Protein AF-A0A346Y4R9-F1 (afdb_monomer_lite)

Organism: NCBI:txid1608957

Radius of gyration: 15.83 Å; chains: 1; bounding box: 51×32×30 Å

Structure (mmCIF, N/CA/C/O backbone):
data_AF-A0A346Y4R9-F1
#
_entry.id   AF-A0A346Y4R9-F1
#
loop_
_atom_site.group_PDB
_atom_site.id
_atom_site.type_symbol
_atom_site.label_atom_id
_atom_site.label_alt_id
_atom_site.label_comp_id
_atom_site.label_asym_id
_atom_site.label_entity_id
_atom_site.label_seq_id
_atom_site.pdbx_PDB_ins_code
_atom_site.Cartn_x
_atom_site.Cartn_y
_atom_site.Cartn_z
_atom_site.occupancy
_atom_site.B_iso_or_equiv
_atom_site.auth_seq_id
_atom_site.auth_comp_id
_atom_site.auth_asym_id
_atom_site.auth_atom_id
_atom_site.pdbx_PDB_model_num
ATOM 1 N N . MET A 1 1 ? 40.071 -18.488 1.335 1.00 49.91 1 MET A N 1
ATOM 2 C CA . MET A 1 1 ? 38.606 -18.688 1.312 1.00 49.91 1 MET A CA 1
ATOM 3 C C . MET A 1 1 ? 37.983 -17.301 1.348 1.00 49.91 1 MET A C 1
ATOM 5 O O . MET A 1 1 ? 38.151 -16.655 2.375 1.00 49.91 1 MET A O 1
ATOM 9 N N . PRO A 1 2 ? 37.409 -16.780 0.251 1.00 49.31 2 PRO A N 1
ATOM 10 C CA . PRO A 1 2 ? 36.738 -15.486 0.297 1.00 49.31 2 PRO A CA 1
ATOM 11 C C . PRO A 1 2 ? 35.518 -15.573 1.222 1.00 49.31 2 PRO A C 1
ATOM 13 O O . PRO A 1 2 ? 34.839 -16.601 1.293 1.00 49.31 2 PRO A O 1
ATOM 16 N N . ASP A 1 3 ? 35.313 -14.512 1.991 1.00 58.00 3 ASP A N 1
ATOM 17 C CA . ASP A 1 3 ? 34.284 -14.407 3.014 1.00 58.00 3 ASP A CA 1
ATOM 18 C C . ASP A 1 3 ? 32.900 -14.288 2.355 1.00 58.00 3 ASP A C 1
ATOM 20 O O . ASP A 1 3 ? 32.526 -13.236 1.835 1.00 58.00 3 ASP A O 1
ATOM 24 N N . ARG A 1 4 ? 32.136 -15.390 2.360 1.00 59.66 4 ARG A N 1
ATOM 25 C CA . ARG A 1 4 ? 30.781 -15.479 1.777 1.00 59.66 4 ARG A CA 1
ATOM 26 C C . ARG A 1 4 ? 29.822 -14.411 2.317 1.00 59.66 4 ARG A C 1
ATOM 28 O O . ARG A 1 4 ? 28.828 -14.110 1.660 1.00 59.66 4 ARG A O 1
ATOM 35 N N . SER A 1 5 ? 30.097 -13.851 3.497 1.00 62.72 5 SER A N 1
ATOM 36 C CA . SER A 1 5 ? 29.267 -12.806 4.100 1.00 62.72 5 SER A CA 1
ATO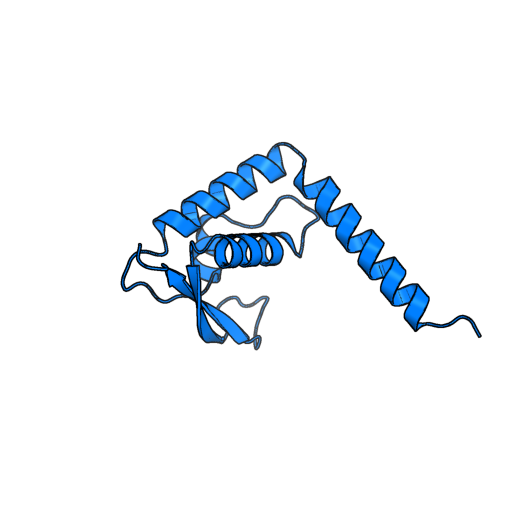M 37 C C . SER A 1 5 ? 29.416 -11.456 3.387 1.00 62.72 5 SER A C 1
ATOM 39 O O . SER A 1 5 ? 28.419 -10.766 3.164 1.00 62.72 5 SER A O 1
ATOM 41 N N . ALA A 1 6 ? 30.627 -11.120 2.933 1.00 62.00 6 ALA A N 1
ATOM 42 C CA . ALA A 1 6 ? 30.901 -9.897 2.184 1.00 62.00 6 ALA A CA 1
ATOM 43 C C . ALA A 1 6 ? 30.253 -9.931 0.789 1.00 62.00 6 ALA A C 1
ATOM 45 O O . ALA A 1 6 ? 29.606 -8.964 0.392 1.00 62.00 6 ALA A O 1
ATOM 46 N N . GLU A 1 7 ? 30.323 -11.071 0.090 1.00 58.41 7 GLU A N 1
ATOM 47 C CA . GLU A 1 7 ? 29.638 -11.274 -1.199 1.00 58.41 7 GLU A CA 1
ATOM 48 C C . GLU A 1 7 ? 28.111 -11.135 -1.081 1.00 58.41 7 GLU A C 1
ATOM 50 O O . GLU A 1 7 ? 27.466 -10.536 -1.943 1.00 58.41 7 GLU A O 1
ATOM 55 N N . GLN A 1 8 ? 27.510 -11.650 -0.002 1.00 58.94 8 GLN A N 1
ATOM 56 C CA . GLN A 1 8 ? 26.067 -11.528 0.230 1.00 58.94 8 GLN A CA 1
ATOM 57 C C . GLN A 1 8 ? 25.630 -10.086 0.516 1.00 58.94 8 GLN A C 1
ATOM 59 O O . GLN A 1 8 ? 24.569 -9.669 0.041 1.00 58.94 8 GLN A O 1
ATOM 64 N N . LEU A 1 9 ? 26.434 -9.321 1.260 1.00 61.25 9 LEU A N 1
ATOM 65 C CA . LEU A 1 9 ? 26.181 -7.900 1.517 1.00 61.25 9 LEU A CA 1
ATOM 66 C C . LEU A 1 9 ? 26.244 -7.087 0.219 1.00 61.25 9 LEU A C 1
ATOM 68 O O . LEU A 1 9 ? 25.304 -6.347 -0.078 1.00 61.25 9 LEU A O 1
ATOM 72 N N . GLN A 1 10 ? 27.279 -7.311 -0.593 1.00 62.12 10 GLN A N 1
ATOM 73 C CA . GLN A 1 10 ? 27.468 -6.649 -1.887 1.00 62.12 10 GLN A CA 1
ATOM 74 C C . GLN A 1 10 ? 26.329 -6.972 -2.865 1.00 62.12 10 GLN A C 1
ATOM 76 O O . GLN A 1 10 ? 25.785 -6.087 -3.523 1.00 62.12 10 GLN A O 1
ATOM 81 N N . LEU A 1 11 ? 25.883 -8.232 -2.904 1.00 63.72 11 LEU A N 1
ATOM 82 C CA . LEU A 1 11 ? 24.735 -8.644 -3.712 1.00 63.72 11 LEU A CA 1
ATOM 83 C C . LEU A 1 11 ? 23.425 -7.991 -3.234 1.00 63.72 11 LEU A C 1
ATOM 85 O O . LEU A 1 11 ? 22.553 -7.669 -4.043 1.00 63.72 11 LEU A O 1
ATOM 89 N N . GLY A 1 12 ? 23.272 -7.784 -1.923 1.00 58.62 12 GLY A N 1
ATOM 90 C CA . GLY A 1 12 ? 22.139 -7.071 -1.335 1.00 58.62 12 GLY A CA 1
ATOM 91 C C . GLY A 1 12 ? 22.124 -5.575 -1.665 1.00 58.62 12 GLY A C 1
ATOM 92 O O . GLY A 1 12 ? 21.049 -5.016 -1.886 1.00 58.62 12 GLY A O 1
ATOM 93 N N . GLU A 1 13 ? 23.294 -4.940 -1.723 1.00 60.81 13 GLU A N 1
ATOM 94 C CA . GLU A 1 13 ? 23.467 -3.539 -2.131 1.00 60.81 13 GLU A CA 1
ATOM 95 C C . GLU A 1 13 ? 23.143 -3.339 -3.610 1.00 60.81 13 GLU A C 1
ATOM 97 O O . GLU A 1 13 ? 22.267 -2.543 -3.935 1.00 60.81 13 GLU A O 1
ATOM 102 N N . VAL A 1 14 ? 23.715 -4.160 -4.492 1.00 60.69 14 VAL A N 1
ATOM 103 C CA . VAL A 1 14 ? 23.437 -4.112 -5.938 1.00 60.69 14 VAL A CA 1
ATOM 104 C C . VAL A 1 14 ? 21.949 -4.325 -6.233 1.00 60.69 14 VAL A C 1
ATOM 106 O O . VAL A 1 14 ? 21.376 -3.646 -7.082 1.00 60.69 14 VAL A O 1
ATOM 109 N N . ARG A 1 15 ? 21.275 -5.228 -5.507 1.00 56.78 15 ARG A N 1
ATOM 110 C CA . ARG A 1 15 ? 19.820 -5.441 -5.641 1.00 56.78 15 ARG A CA 1
ATOM 111 C C . ARG A 1 15 ? 18.993 -4.264 -5.120 1.00 56.78 15 ARG A C 1
ATOM 113 O O . ARG A 1 15 ? 17.935 -3.982 -5.683 1.00 56.78 15 ARG A O 1
ATOM 120 N N . ARG A 1 16 ? 19.448 -3.588 -4.059 1.00 57.06 16 ARG A N 1
ATOM 121 C CA . ARG A 1 16 ? 18.833 -2.345 -3.561 1.00 57.06 16 ARG A CA 1
ATOM 122 C C . ARG A 1 16 ? 18.953 -1.229 -4.594 1.00 57.06 16 ARG A C 1
ATOM 124 O O . ARG A 1 16 ? 17.952 -0.576 -4.880 1.00 57.06 16 ARG A O 1
ATOM 131 N N . ASP A 1 17 ? 20.131 -1.066 -5.182 1.00 55.31 17 ASP A N 1
ATOM 132 C CA . ASP A 1 17 ? 20.412 0.007 -6.134 1.00 55.31 17 ASP A CA 1
ATOM 133 C C . ASP A 1 17 ? 19.720 -0.228 -7.479 1.00 55.31 17 ASP A C 1
ATOM 135 O O . ASP A 1 17 ? 19.048 0.669 -7.983 1.00 55.31 17 ASP A O 1
ATOM 139 N N . ALA A 1 18 ? 19.749 -1.454 -8.011 1.00 55.62 18 ALA A N 1
ATOM 140 C CA . ALA A 1 18 ? 18.996 -1.817 -9.213 1.00 55.62 18 ALA A CA 1
ATOM 141 C C . ALA A 1 18 ? 17.479 -1.635 -9.024 1.00 55.62 18 ALA A C 1
ATOM 143 O O . ALA A 1 18 ? 16.793 -1.133 -9.915 1.00 55.62 18 ALA A O 1
ATOM 144 N N . GLY A 1 19 ? 16.956 -1.977 -7.839 1.00 55.16 19 GLY A N 1
ATOM 145 C CA . GLY A 1 19 ? 15.556 -1.738 -7.485 1.00 55.16 19 GLY A CA 1
ATOM 146 C C . GLY A 1 19 ? 15.199 -0.251 -7.377 1.00 55.16 19 GLY A C 1
ATOM 147 O O . GLY A 1 19 ? 14.072 0.126 -7.694 1.00 55.16 19 GLY A O 1
ATOM 148 N N . ARG A 1 20 ? 16.150 0.599 -6.966 1.00 55.09 20 ARG A N 1
ATOM 149 C CA . ARG A 1 20 ? 15.982 2.058 -6.907 1.00 55.09 20 ARG A CA 1
ATOM 150 C C . ARG A 1 20 ? 15.998 2.685 -8.300 1.00 55.09 20 ARG A C 1
ATOM 152 O O . ARG A 1 20 ? 15.179 3.559 -8.554 1.00 55.09 20 ARG A O 1
ATOM 159 N N . THR A 1 21 ? 16.873 2.219 -9.189 1.00 52.19 21 THR A N 1
ATOM 160 C CA . THR A 1 21 ? 16.988 2.718 -10.569 1.00 52.19 21 THR A CA 1
ATOM 161 C C . THR A 1 21 ? 15.774 2.342 -11.420 1.00 52.19 21 THR A C 1
ATOM 163 O O . THR A 1 21 ? 15.239 3.199 -12.112 1.00 52.19 21 THR A O 1
ATOM 166 N N . LEU A 1 22 ? 15.258 1.112 -11.309 1.00 53.03 22 LEU A N 1
ATOM 167 C CA . LEU A 1 22 ? 14.037 0.687 -12.019 1.00 53.03 22 LEU A CA 1
ATOM 168 C C . LEU A 1 22 ? 12.762 1.390 -11.521 1.00 53.03 22 LEU A C 1
ATOM 170 O O . LEU A 1 22 ? 11.805 1.544 -12.272 1.00 53.03 22 LEU A O 1
ATOM 174 N N . ALA A 1 23 ? 12.740 1.844 -10.265 1.00 51.59 23 ALA A N 1
ATOM 175 C CA . ALA A 1 23 ? 11.618 2.605 -9.713 1.00 51.59 23 ALA A CA 1
ATOM 176 C C . ALA A 1 23 ? 11.540 4.061 -10.222 1.00 51.59 23 ALA A C 1
ATOM 178 O O . ALA A 1 23 ? 10.588 4.756 -9.872 1.00 51.59 23 ALA A O 1
ATOM 179 N N . LEU A 1 24 ? 12.533 4.526 -10.995 1.00 54.75 24 LEU A N 1
ATOM 180 C CA . LEU A 1 24 ? 12.622 5.898 -11.515 1.00 54.75 24 LEU A CA 1
ATOM 181 C C . LEU A 1 24 ? 12.155 6.048 -12.972 1.00 54.75 24 LEU A C 1
ATOM 183 O O . LEU A 1 24 ? 12.044 7.179 -13.439 1.00 54.75 24 LEU A O 1
ATOM 187 N N . ASP A 1 25 ? 11.851 4.956 -13.680 1.00 65.38 25 ASP A N 1
ATOM 188 C CA . ASP A 1 25 ? 11.187 5.047 -14.985 1.00 65.38 25 ASP A CA 1
ATOM 189 C C . ASP A 1 25 ? 9.770 5.617 -14.828 1.00 65.38 25 ASP A C 1
ATOM 191 O O . ASP A 1 25 ? 9.095 5.362 -13.828 1.00 65.38 25 ASP A O 1
ATOM 195 N N . ALA A 1 26 ? 9.287 6.353 -15.836 1.00 60.22 26 ALA A N 1
ATOM 196 C CA . ALA A 1 26 ? 7.977 7.016 -15.801 1.00 60.22 26 ALA A CA 1
ATOM 197 C C . ALA A 1 26 ? 6.829 6.052 -15.439 1.00 60.22 26 ALA A C 1
ATOM 199 O O . ALA A 1 26 ? 5.994 6.367 -14.594 1.00 60.22 26 ALA A O 1
ATOM 200 N N . ALA A 1 27 ? 6.853 4.827 -15.978 1.00 61.88 27 ALA A N 1
ATOM 201 C CA . ALA A 1 27 ? 5.883 3.783 -15.641 1.00 61.88 27 ALA A CA 1
ATOM 202 C C . ALA A 1 27 ? 5.951 3.347 -14.161 1.00 61.88 27 ALA A C 1
ATOM 204 O O . ALA A 1 27 ? 4.936 2.982 -13.566 1.00 61.88 27 ALA A O 1
ATOM 205 N N . GLY A 1 28 ? 7.140 3.378 -13.550 1.00 77.00 28 GLY A N 1
ATOM 206 C CA . GLY A 1 28 ? 7.344 3.087 -12.129 1.00 77.00 28 GLY A CA 1
ATOM 207 C C . GLY A 1 28 ? 6.834 4.205 -11.223 1.00 77.00 28 GLY A C 1
ATOM 208 O O . GLY A 1 28 ? 6.262 3.920 -10.168 1.00 77.00 28 GLY A O 1
ATOM 209 N N . VAL A 1 29 ? 6.987 5.460 -11.656 1.00 81.75 29 VAL A N 1
ATOM 210 C CA . VAL A 1 29 ? 6.450 6.638 -10.960 1.00 81.75 29 VAL A CA 1
ATOM 211 C C . VAL A 1 29 ? 4.923 6.614 -10.970 1.00 81.75 29 VAL A C 1
ATOM 213 O O . VAL A 1 29 ? 4.323 6.631 -9.898 1.00 81.75 29 VAL A O 1
ATOM 216 N N . 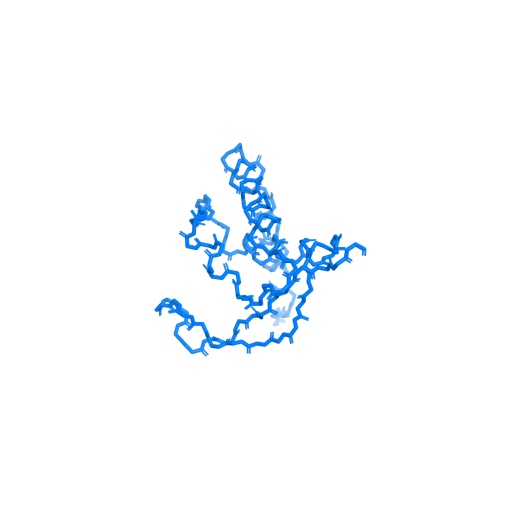GLU A 1 30 ? 4.298 6.458 -12.140 1.00 85.56 30 GLU A N 1
ATOM 217 C CA . GLU A 1 30 ? 2.833 6.408 -12.263 1.00 85.56 30 GLU A CA 1
ATOM 218 C C . GLU A 1 30 ? 2.220 5.257 -11.455 1.00 85.56 30 GLU A C 1
ATOM 220 O O . GLU A 1 30 ? 1.212 5.433 -10.765 1.00 85.56 30 GLU A O 1
ATOM 225 N N . TRP A 1 31 ? 2.834 4.068 -11.505 1.00 89.38 31 TRP A N 1
ATOM 226 C CA . TRP A 1 31 ? 2.393 2.933 -10.694 1.00 89.38 31 TRP A CA 1
ATOM 227 C C . TRP A 1 31 ? 2.480 3.249 -9.198 1.00 89.38 31 TRP A C 1
ATOM 229 O O . TRP A 1 31 ? 1.551 2.952 -8.449 1.00 89.38 31 TRP A O 1
ATOM 239 N N . ARG A 1 32 ? 3.578 3.869 -8.753 1.00 88.62 32 ARG A N 1
ATOM 240 C CA . ARG A 1 32 ? 3.791 4.203 -7.343 1.00 88.62 32 ARG A CA 1
ATOM 241 C C . ARG A 1 32 ? 2.798 5.250 -6.847 1.00 88.62 32 ARG A C 1
ATOM 243 O O . ARG A 1 32 ? 2.293 5.106 -5.736 1.00 88.62 32 ARG A O 1
ATOM 250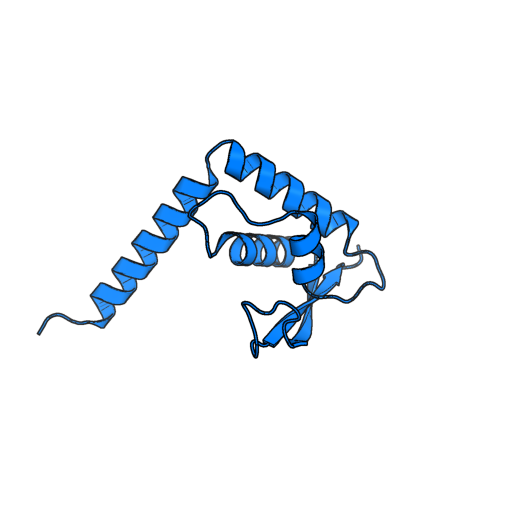 N N . GLU A 1 33 ? 2.549 6.292 -7.632 1.00 90.12 33 GLU A N 1
ATOM 251 C CA . GLU A 1 33 ? 1.578 7.339 -7.304 1.00 90.12 33 GLU A CA 1
ATOM 252 C C . GLU A 1 33 ? 0.176 6.751 -7.181 1.00 90.12 33 GLU A C 1
ATOM 254 O O . GLU A 1 33 ? -0.481 6.940 -6.157 1.00 90.12 33 GLU A O 1
ATOM 259 N N . ARG A 1 34 ? -0.232 5.939 -8.165 1.00 92.94 34 ARG A N 1
ATOM 260 C CA . ARG A 1 34 ? -1.506 5.216 -8.126 1.00 92.94 34 ARG A CA 1
ATOM 261 C C . ARG A 1 34 ? -1.601 4.317 -6.897 1.00 92.94 34 ARG A C 1
ATOM 263 O O . ARG A 1 34 ? -2.583 4.387 -6.173 1.00 92.94 34 ARG A O 1
ATOM 270 N N . ALA A 1 35 ? -0.566 3.524 -6.624 1.00 93.19 35 ALA A N 1
ATOM 271 C CA . ALA A 1 35 ? -0.532 2.635 -5.469 1.00 93.19 35 ALA A CA 1
ATOM 272 C C . ALA A 1 35 ? -0.666 3.391 -4.141 1.00 93.19 35 ALA A C 1
ATOM 274 O O . ALA A 1 35 ? -1.393 2.942 -3.259 1.00 93.19 35 ALA A O 1
ATOM 275 N N . MET A 1 36 ? 0.013 4.531 -3.985 1.00 92.44 36 MET A N 1
ATOM 276 C CA . MET A 1 36 ? -0.084 5.330 -2.762 1.00 92.44 36 MET A CA 1
ATOM 277 C C . MET A 1 36 ? -1.473 5.958 -2.603 1.00 92.44 36 MET A C 1
ATOM 279 O O . MET A 1 36 ? -2.047 5.868 -1.520 1.00 92.44 36 MET A O 1
ATOM 283 N N . ALA A 1 37 ? -2.039 6.512 -3.679 1.00 92.62 37 ALA A N 1
ATOM 284 C CA . ALA A 1 37 ? -3.394 7.060 -3.671 1.00 92.62 37 ALA A CA 1
ATOM 285 C C . ALA A 1 37 ? -4.447 5.984 -3.340 1.00 92.62 37 ALA A C 1
ATOM 287 O O . ALA A 1 37 ? -5.375 6.227 -2.567 1.00 92.62 37 ALA A O 1
ATOM 288 N N . THR A 1 38 ? -4.286 4.761 -3.859 1.00 95.25 38 THR A N 1
ATOM 289 C CA . THR A 1 38 ? -5.167 3.640 -3.505 1.00 95.25 38 THR A CA 1
ATOM 290 C C . THR A 1 38 ? -5.004 3.237 -2.037 1.00 95.25 38 THR A C 1
ATOM 292 O O . THR A 1 38 ? -5.999 2.962 -1.382 1.00 95.25 38 THR A O 1
ATOM 295 N N . ILE A 1 39 ? -3.793 3.242 -1.464 1.00 94.06 39 ILE A N 1
ATOM 296 C CA . ILE A 1 39 ? -3.618 2.979 -0.019 1.00 94.06 39 ILE A CA 1
ATOM 297 C C . ILE A 1 39 ? -4.345 4.029 0.821 1.00 94.06 39 ILE A C 1
ATOM 299 O O . ILE A 1 39 ? -5.056 3.666 1.757 1.00 94.06 39 ILE A O 1
ATOM 303 N N . GLU A 1 40 ? -4.165 5.307 0.493 1.00 91.88 40 GLU A N 1
ATOM 304 C CA . GLU A 1 40 ? -4.781 6.424 1.213 1.00 91.88 40 GLU A CA 1
ATOM 305 C C . GLU A 1 40 ? -6.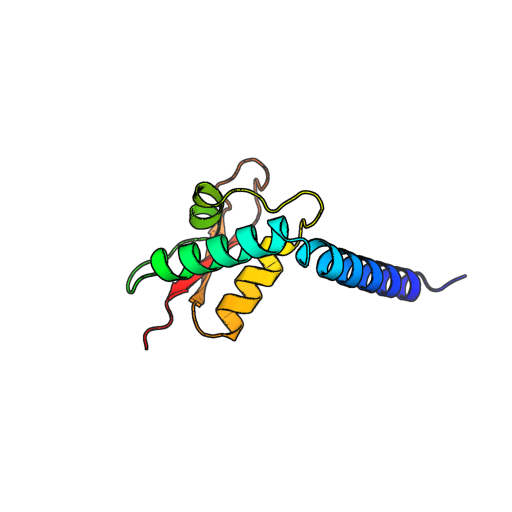310 6.361 1.175 1.00 91.88 40 GLU A C 1
ATOM 307 O O . GLU A 1 40 ? -6.969 6.594 2.183 1.00 91.88 40 GLU A O 1
ATOM 312 N N . THR A 1 41 ? -6.885 5.989 0.032 1.00 94.38 41 THR A N 1
ATOM 313 C CA . THR A 1 41 ? -8.340 5.870 -0.126 1.00 94.38 41 THR A CA 1
ATOM 314 C C . THR A 1 41 ? -8.898 4.579 0.472 1.00 94.38 41 THR A C 1
ATOM 316 O O . THR A 1 41 ? -9.965 4.616 1.080 1.00 94.38 41 THR A O 1
ATOM 319 N N . TYR A 1 42 ? -8.180 3.458 0.373 1.00 94.88 42 TYR A N 1
ATOM 320 C CA . TYR A 1 42 ? -8.629 2.152 0.861 1.00 94.88 42 TYR A CA 1
ATOM 321 C C . TYR A 1 42 ? -8.630 2.053 2.393 1.00 94.88 42 TYR A C 1
ATOM 323 O O . TYR A 1 42 ? -9.605 1.596 2.995 1.00 94.88 42 TYR A O 1
ATOM 331 N N . PHE A 1 43 ? -7.546 2.474 3.051 1.00 94.50 43 PHE A N 1
ATOM 332 C CA . PHE A 1 43 ? -7.453 2.414 4.510 1.00 94.50 43 PHE A CA 1
ATOM 333 C C . PHE A 1 43 ? -8.120 3.638 5.131 1.00 94.50 43 PHE A C 1
ATOM 335 O O . PHE A 1 43 ? -7.470 4.628 5.434 1.00 94.50 43 PHE A O 1
ATOM 342 N N . GLN A 1 44 ? -9.428 3.549 5.350 1.00 92.81 44 GLN A N 1
ATOM 343 C CA . GLN A 1 44 ? -10.198 4.533 6.115 1.00 92.81 44 GLN A CA 1
ATOM 344 C C . GLN A 1 44 ? -10.333 4.119 7.591 1.00 92.81 44 GLN A C 1
ATOM 346 O O . GLN A 1 44 ? -10.105 2.949 7.929 1.00 92.81 44 GLN A O 1
ATOM 351 N N . PRO A 1 45 ? -10.718 5.035 8.502 1.00 90.50 45 PRO A N 1
ATOM 352 C CA . PRO A 1 45 ? -10.989 4.688 9.894 1.00 90.50 45 PRO A CA 1
ATOM 353 C C . PRO A 1 45 ? -11.946 3.493 10.020 1.00 90.50 45 PRO A C 1
ATOM 355 O O . PRO A 1 45 ? -13.028 3.476 9.440 1.00 90.50 45 PRO A O 1
ATOM 358 N N . GLY A 1 46 ? -11.533 2.479 10.783 1.00 89.25 46 GLY A N 1
ATOM 359 C CA . GLY A 1 46 ? -12.285 1.231 10.964 1.00 89.25 46 GLY A CA 1
ATOM 360 C C . GLY A 1 46 ? -11.948 0.114 9.968 1.00 89.25 46 GLY A C 1
ATOM 361 O O . GLY A 1 46 ? -12.316 -1.034 10.220 1.00 89.25 46 GLY A O 1
ATOM 362 N N . VAL A 1 47 ? -11.203 0.395 8.893 1.00 93.25 47 VAL A N 1
ATOM 363 C CA . VAL A 1 47 ? -10.738 -0.628 7.944 1.00 93.25 47 VAL A CA 1
ATOM 364 C C . VAL A 1 47 ? -9.465 -1.295 8.465 1.00 93.25 47 VAL A C 1
ATOM 366 O O . VAL A 1 47 ? -8.467 -0.633 8.749 1.00 93.25 47 VAL A O 1
ATOM 369 N N . ARG A 1 48 ? -9.498 -2.630 8.555 1.00 94.44 48 ARG A N 1
ATOM 370 C CA . ARG A 1 48 ? -8.351 -3.485 8.886 1.00 94.44 48 ARG A CA 1
ATOM 371 C C . ARG A 1 48 ? -8.211 -4.574 7.836 1.00 94.44 48 ARG A C 1
ATOM 373 O O . ARG A 1 48 ? -8.987 -5.525 7.840 1.00 94.44 48 ARG A O 1
ATOM 380 N N . ASP A 1 49 ? -7.218 -4.455 6.967 1.00 93.50 49 ASP A N 1
ATOM 381 C CA . ASP A 1 49 ? -6.926 -5.484 5.964 1.00 93.50 49 ASP A CA 1
ATOM 382 C C . ASP A 1 49 ? -5.424 -5.506 5.616 1.00 93.50 49 ASP A C 1
ATOM 384 O O . ASP A 1 49 ? -4.590 -4.770 6.145 1.00 93.50 49 ASP A O 1
ATOM 388 N N . THR A 1 50 ? -5.066 -6.437 4.755 1.00 93.38 50 THR A N 1
ATOM 389 C CA . THR A 1 50 ? -3.767 -6.665 4.150 1.00 93.38 50 THR A CA 1
ATOM 390 C C . THR A 1 50 ? -3.595 -5.797 2.903 1.00 93.38 50 THR A C 1
ATOM 392 O O . THR A 1 50 ? -4.556 -5.418 2.238 1.00 93.38 50 THR A O 1
ATOM 395 N N . ILE A 1 51 ? -2.343 -5.563 2.509 1.00 91.56 51 ILE A N 1
ATOM 396 C CA . ILE A 1 51 ? -2.015 -4.893 1.236 1.00 91.56 51 ILE A CA 1
ATOM 397 C C . ILE A 1 51 ? -2.419 -5.715 0.007 1.00 91.56 51 ILE A C 1
ATOM 399 O O . ILE A 1 51 ? -2.429 -5.190 -1.102 1.00 91.56 51 ILE A O 1
ATOM 403 N N . GLU A 1 52 ? -2.790 -6.985 0.174 1.00 89.06 52 GLU A N 1
ATOM 404 C CA . GLU A 1 52 ? -3.251 -7.804 -0.946 1.00 89.06 52 GLU A CA 1
ATOM 405 C C . GLU A 1 52 ? -4.492 -7.210 -1.622 1.00 89.06 52 GLU A C 1
ATOM 407 O O . GLU A 1 52 ? -4.522 -7.199 -2.846 1.00 89.06 52 GLU A O 1
ATOM 412 N N . ALA A 1 53 ? -5.432 -6.624 -0.868 1.00 86.31 53 ALA A N 1
ATOM 413 C CA . ALA A 1 53 ? -6.620 -5.990 -1.449 1.00 86.31 53 ALA A CA 1
ATOM 414 C C . ALA A 1 53 ? -6.260 -4.788 -2.341 1.00 86.31 53 ALA A C 1
ATOM 416 O O . ALA A 1 53 ? -6.735 -4.677 -3.466 1.00 86.31 53 ALA A O 1
ATOM 417 N N . VAL A 1 54 ? -5.337 -3.940 -1.880 1.00 91.38 54 VAL A N 1
ATOM 418 C CA . VAL A 1 54 ? -4.803 -2.818 -2.671 1.00 91.38 54 VAL A CA 1
ATOM 419 C C . VAL A 1 54 ? -4.058 -3.333 -3.906 1.00 91.38 54 VAL A C 1
ATOM 421 O O . VAL A 1 54 ? -4.169 -2.776 -4.994 1.00 91.38 54 VAL A O 1
ATOM 424 N N . ARG A 1 55 ? -3.290 -4.418 -3.762 1.00 90.00 55 ARG A N 1
ATOM 425 C CA . ARG A 1 55 ? -2.541 -5.021 -4.869 1.00 90.00 55 ARG A CA 1
ATOM 426 C C . ARG A 1 55 ? -3.449 -5.666 -5.915 1.00 90.00 55 ARG A C 1
ATOM 428 O O . ARG A 1 55 ? -3.070 -5.703 -7.084 1.00 90.00 55 ARG A O 1
ATOM 435 N N . ASP A 1 56 ? -4.601 -6.196 -5.514 1.00 88.75 56 ASP A N 1
ATOM 436 C CA . ASP A 1 56 ? -5.615 -6.715 -6.435 1.00 88.75 56 ASP A CA 1
ATOM 437 C C . ASP A 1 56 ? -6.198 -5.594 -7.310 1.00 88.75 56 ASP A C 1
ATOM 439 O O . ASP A 1 56 ? -6.442 -5.821 -8.491 1.00 88.75 56 ASP A O 1
ATOM 443 N N . GLU A 1 57 ? -6.336 -4.381 -6.769 1.00 89.06 57 GLU A N 1
ATOM 444 C CA . GLU A 1 57 ? -6.831 -3.209 -7.502 1.00 89.06 57 GLU A CA 1
ATOM 445 C C . GLU A 1 57 ? -5.759 -2.556 -8.389 1.00 89.06 57 GLU A C 1
ATOM 447 O O . GLU A 1 57 ? -5.991 -2.271 -9.562 1.00 89.06 57 GLU A O 1
ATOM 452 N N . VAL A 1 58 ? -4.563 -2.323 -7.842 1.00 90.88 58 VAL A N 1
ATOM 453 C CA . VAL A 1 58 ? -3.502 -1.567 -8.529 1.00 90.88 58 VAL A CA 1
ATOM 454 C C . VAL A 1 58 ? -2.729 -2.430 -9.528 1.00 90.88 58 VAL A C 1
ATOM 456 O O . VAL A 1 58 ? -2.234 -1.927 -10.539 1.00 90.88 58 VAL A O 1
ATOM 459 N N . GLY A 1 59 ? -2.609 -3.727 -9.248 1.00 89.06 59 GLY A N 1
ATOM 460 C CA . GLY A 1 59 ? -1.792 -4.654 -10.018 1.00 89.06 59 GLY A CA 1
ATOM 461 C C . GLY A 1 59 ? -0.316 -4.670 -9.612 1.00 89.06 59 GLY A C 1
ATOM 462 O O . GLY A 1 59 ? 0.122 -4.080 -8.619 1.00 89.06 59 GLY A O 1
ATOM 463 N N . ASP A 1 60 ? 0.472 -5.419 -10.376 1.00 85.94 60 ASP A N 1
ATOM 464 C CA . ASP A 1 60 ? 1.899 -5.581 -10.117 1.00 85.94 60 ASP A CA 1
ATOM 465 C C . ASP A 1 60 ? 2.717 -4.393 -10.652 1.00 85.94 60 ASP A C 1
ATOM 467 O O . ASP A 1 60 ? 2.335 -3.781 -11.651 1.00 85.94 60 ASP A O 1
ATOM 471 N N . PRO A 1 61 ? 3.838 -4.041 -9.993 1.00 83.81 61 PRO A N 1
ATOM 472 C CA . PRO A 1 61 ? 4.738 -3.007 -10.491 1.00 83.81 61 PRO A CA 1
ATOM 473 C C . PRO A 1 61 ? 5.297 -3.372 -11.876 1.00 83.81 61 PRO A C 1
ATOM 475 O O . PRO A 1 61 ? 5.380 -4.562 -12.207 1.00 83.81 61 PRO A O 1
ATOM 478 N N . PRO A 1 62 ? 5.769 -2.378 -12.654 1.00 80.31 62 PRO A N 1
ATOM 479 C CA . PRO A 1 62 ? 6.525 -2.626 -13.877 1.00 80.31 62 PRO A CA 1
ATOM 480 C C . PRO A 1 62 ? 7.684 -3.610 -13.647 1.00 80.31 62 PRO A C 1
ATOM 482 O O . PRO A 1 62 ? 8.237 -3.714 -12.544 1.00 80.31 62 PRO A O 1
ATOM 485 N N . VAL A 1 63 ? 8.028 -4.362 -14.696 1.00 67.56 63 VAL A N 1
ATOM 486 C CA . VAL A 1 63 ? 8.922 -5.530 -14.637 1.00 67.56 63 VAL A CA 1
ATOM 487 C C . VAL A 1 63 ? 10.233 -5.205 -13.907 1.00 67.56 63 VAL A C 1
ATOM 489 O O . VAL A 1 63 ? 10.952 -4.288 -14.285 1.00 67.56 63 VAL A O 1
ATOM 492 N N . GLY A 1 64 ? 10.564 -5.994 -12.875 1.00 66.62 64 GLY A N 1
ATOM 493 C CA . GLY A 1 64 ? 11.887 -5.985 -12.232 1.00 66.62 64 GLY A CA 1
ATOM 494 C C . GLY A 1 64 ? 11.917 -5.662 -10.735 1.00 66.62 64 GLY A C 1
ATOM 495 O O . GLY A 1 64 ? 12.933 -5.918 -10.092 1.00 66.62 64 GLY A O 1
ATOM 496 N N . SER A 1 65 ? 10.825 -5.178 -10.134 1.00 68.62 65 SER A N 1
ATOM 497 C CA . SER A 1 65 ? 10.845 -4.768 -8.721 1.00 68.62 65 SER A CA 1
ATOM 498 C C . SER A 1 65 ? 9.994 -5.658 -7.810 1.00 68.62 65 SER A C 1
ATOM 500 O O . SER A 1 65 ? 8.928 -5.279 -7.328 1.00 68.62 65 SER A O 1
ATOM 502 N N . VAL A 1 66 ? 10.513 -6.854 -7.494 1.00 68.25 66 VAL A N 1
ATOM 503 C CA . VAL A 1 66 ? 9.903 -7.790 -6.516 1.00 68.25 66 VAL A CA 1
ATOM 504 C C . VAL A 1 66 ? 9.706 -7.173 -5.123 1.00 68.25 66 VAL A C 1
ATOM 506 O O . VAL A 1 66 ? 8.878 -7.641 -4.346 1.00 68.25 66 VAL A O 1
ATOM 509 N N . ASN A 1 67 ? 10.453 -6.107 -4.817 1.00 79.12 67 ASN A N 1
ATOM 510 C CA . ASN A 1 67 ? 10.425 -5.404 -3.538 1.00 79.12 67 ASN A CA 1
ATOM 511 C C . ASN A 1 67 ? 9.620 -4.095 -3.575 1.00 79.12 67 ASN A C 1
ATOM 513 O O . ASN A 1 67 ? 9.532 -3.436 -2.537 1.00 79.12 67 ASN A O 1
ATOM 517 N N . ALA A 1 68 ? 9.034 -3.705 -4.717 1.00 85.31 68 ALA A N 1
ATOM 518 C CA . ALA A 1 68 ? 8.355 -2.413 -4.854 1.00 85.31 68 ALA A CA 1
ATOM 519 C C . ALA A 1 68 ? 7.246 -2.237 -3.811 1.00 85.31 68 ALA A C 1
ATOM 521 O O . ALA A 1 68 ? 7.231 -1.247 -3.082 1.00 85.31 68 ALA A O 1
ATOM 522 N N . TRP A 1 69 ? 6.378 -3.246 -3.674 1.00 88.44 69 TRP A N 1
ATOM 523 C CA . TRP A 1 69 ? 5.311 -3.258 -2.673 1.00 88.44 69 TRP A CA 1
ATOM 524 C C . TRP A 1 69 ? 5.856 -3.139 -1.249 1.00 88.44 69 TRP A C 1
ATOM 526 O O . TRP A 1 69 ? 5.365 -2.329 -0.470 1.00 88.44 69 TRP A O 1
ATOM 536 N N . GLY A 1 70 ? 6.909 -3.890 -0.913 1.00 87.62 70 GLY A N 1
ATOM 537 C CA . GLY A 1 70 ? 7.530 -3.818 0.412 1.00 87.62 70 GLY A CA 1
ATOM 538 C C . GLY A 1 70 ? 8.071 -2.421 0.731 1.00 87.62 70 GLY A C 1
ATOM 539 O O . GLY A 1 70 ? 7.831 -1.898 1.818 1.00 87.62 70 GLY A O 1
ATOM 540 N N . GLY A 1 71 ? 8.752 -1.789 -0.230 1.00 88.06 71 GLY A N 1
ATOM 541 C CA . GLY A 1 71 ? 9.263 -0.425 -0.087 1.00 88.06 71 GLY A CA 1
ATOM 542 C C . GLY A 1 71 ? 8.155 0.618 0.059 1.00 88.06 71 GLY A C 1
ATOM 543 O O . GLY A 1 71 ? 8.271 1.521 0.890 1.00 88.06 71 GLY A O 1
ATOM 544 N N . LEU A 1 72 ? 7.073 0.464 -0.706 1.00 90.25 72 LEU A N 1
ATOM 545 C CA . LEU A 1 72 ? 5.925 1.364 -0.698 1.00 90.25 72 LEU A CA 1
ATOM 546 C C . LEU A 1 72 ? 5.165 1.293 0.629 1.00 90.25 72 LEU A C 1
ATOM 548 O O . LEU A 1 72 ? 4.957 2.323 1.267 1.00 90.25 72 LEU A O 1
ATOM 552 N N . VAL A 1 73 ? 4.859 0.084 1.103 1.00 91.81 73 VAL A N 1
ATOM 553 C CA . VAL A 1 73 ? 4.204 -0.139 2.402 1.00 91.81 73 VAL A CA 1
ATOM 554 C C . VAL A 1 73 ? 5.067 0.373 3.546 1.00 91.81 73 VAL A C 1
ATOM 556 O O . VAL A 1 73 ? 4.572 1.050 4.442 1.00 91.81 73 VAL A O 1
ATOM 559 N N . ALA A 1 74 ? 6.376 0.112 3.511 1.00 90.06 74 ALA A N 1
ATOM 560 C CA . ALA A 1 74 ? 7.286 0.653 4.513 1.00 90.06 74 ALA A CA 1
ATOM 561 C C . ALA A 1 74 ? 7.327 2.192 4.479 1.00 90.06 74 ALA A C 1
ATOM 563 O O . ALA A 1 74 ? 7.464 2.822 5.524 1.00 90.06 74 ALA A O 1
ATOM 564 N N . GLY A 1 75 ? 7.198 2.799 3.296 1.00 90.69 75 GLY A N 1
ATOM 565 C CA . GLY A 1 75 ? 7.038 4.243 3.128 1.00 90.69 75 GLY A CA 1
ATOM 566 C C . GLY A 1 75 ? 5.763 4.770 3.781 1.00 90.69 75 GLY A C 1
ATOM 567 O O . GLY A 1 75 ? 5.860 5.670 4.608 1.00 90.69 75 GLY A O 1
ATOM 568 N N . ALA A 1 76 ? 4.614 4.162 3.479 1.00 91.94 76 ALA A N 1
ATOM 569 C CA . ALA A 1 76 ? 3.313 4.534 4.038 1.00 91.94 76 ALA A CA 1
ATOM 570 C C . ALA A 1 76 ? 3.263 4.391 5.571 1.00 91.94 76 ALA A C 1
ATOM 572 O O . ALA A 1 76 ? 2.686 5.224 6.264 1.00 91.94 76 ALA A O 1
ATOM 573 N N . VAL A 1 77 ? 3.921 3.364 6.120 1.00 94.38 77 VAL A N 1
ATOM 574 C CA . VAL A 1 77 ? 4.059 3.213 7.576 1.00 94.38 77 VAL A CA 1
ATOM 575 C C . VAL A 1 77 ? 4.930 4.316 8.172 1.00 94.38 77 VAL A C 1
ATOM 577 O O . VAL A 1 77 ? 4.568 4.909 9.183 1.00 94.38 77 VAL A O 1
ATOM 580 N N . ARG A 1 78 ? 6.078 4.620 7.552 1.00 92.00 78 ARG A N 1
ATOM 581 C CA . ARG A 1 78 ? 6.981 5.676 8.041 1.00 92.00 78 ARG A CA 1
ATOM 582 C C . ARG A 1 78 ? 6.374 7.073 7.951 1.00 92.00 78 ARG A C 1
ATOM 584 O O . ARG A 1 78 ? 6.705 7.903 8.787 1.00 92.00 78 ARG A O 1
ATOM 591 N N . SER A 1 79 ? 5.526 7.338 6.959 1.00 90.81 79 SER A N 1
ATOM 592 C CA . SER A 1 79 ? 4.822 8.618 6.832 1.00 90.81 79 SER A CA 1
ATOM 593 C C . SER A 1 79 ? 3.628 8.746 7.777 1.00 90.81 79 SER A C 1
ATOM 595 O O . SER A 1 79 ? 3.006 9.800 7.802 1.00 90.81 79 SER A O 1
ATOM 597 N N . GLY A 1 80 ? 3.287 7.690 8.524 1.00 93.50 80 GLY A N 1
ATOM 598 C CA . GLY A 1 80 ? 2.115 7.678 9.392 1.00 93.50 80 GLY A CA 1
ATOM 599 C C . GLY A 1 80 ? 0.792 7.586 8.635 1.00 93.50 80 GLY A C 1
ATOM 600 O O . GLY A 1 80 ? -0.228 7.914 9.211 1.00 93.50 80 GLY A O 1
ATOM 601 N N . LEU A 1 81 ? 0.775 7.143 7.374 1.00 92.69 81 LEU A N 1
ATOM 602 C CA . LEU A 1 81 ? -0.481 6.942 6.640 1.00 92.69 81 LEU A CA 1
ATOM 603 C C . LEU A 1 81 ? -1.233 5.715 7.175 1.00 92.69 81 LEU A C 1
ATOM 605 O O . LEU A 1 81 ? -2.437 5.741 7.413 1.00 92.69 81 LEU A O 1
ATOM 609 N N . ILE A 1 82 ? -0.492 4.631 7.401 1.00 96.00 82 ILE A N 1
ATOM 610 C CA . ILE A 1 82 ? -1.013 3.381 7.954 1.00 96.00 82 ILE A CA 1
ATOM 611 C C . ILE A 1 82 ? -0.106 2.873 9.068 1.00 96.00 82 ILE A C 1
ATOM 613 O O . ILE A 1 82 ? 1.086 3.172 9.116 1.00 96.00 82 ILE A O 1
ATOM 617 N N . ARG A 1 83 ? -0.637 2.021 9.938 1.00 96.12 83 ARG A N 1
ATOM 618 C CA . ARG A 1 83 ? 0.149 1.287 10.934 1.00 96.12 83 ARG A CA 1
ATOM 619 C C . ARG A 1 83 ? -0.164 -0.194 10.868 1.00 96.12 83 ARG A C 1
ATOM 621 O O . ARG A 1 83 ? -1.289 -0.595 10.584 1.00 96.12 83 ARG A O 1
ATOM 628 N N . ARG A 1 84 ? 0.836 -1.023 11.158 1.00 95.81 84 ARG A N 1
ATOM 629 C CA . ARG A 1 84 ? 0.628 -2.467 11.274 1.00 95.81 84 ARG A CA 1
ATOM 630 C C . ARG A 1 84 ? -0.056 -2.775 12.605 1.00 95.81 84 ARG A C 1
ATOM 632 O O . ARG A 1 84 ? 0.442 -2.374 13.653 1.00 95.81 84 ARG A O 1
ATOM 639 N N . VAL A 1 85 ? -1.150 -3.528 12.557 1.00 95.62 85 VAL A N 1
ATOM 640 C CA . VAL A 1 85 ? -1.934 -3.938 13.738 1.00 95.62 85 VAL A CA 1
ATOM 641 C C . VAL A 1 85 ? -1.985 -5.445 13.940 1.00 95.62 85 VAL A C 1
ATOM 643 O O . VAL A 1 85 ? -2.445 -5.910 14.977 1.00 95.62 85 VAL A O 1
ATOM 646 N N . GLY A 1 86 ? -1.476 -6.223 12.984 1.00 93.75 86 GLY A N 1
ATOM 647 C CA . GLY A 1 86 ? -1.387 -7.665 13.148 1.00 93.75 86 GLY A CA 1
ATOM 648 C C . GLY A 1 86 ? -0.800 -8.396 11.952 1.00 93.75 86 GLY A C 1
ATOM 649 O O . GLY A 1 86 ? -0.045 -7.844 11.136 1.00 93.75 86 GLY A O 1
ATOM 650 N N . SER A 1 87 ? -1.158 -9.671 11.867 1.00 92.81 87 SER A N 1
ATOM 651 C CA . SER A 1 87 ? -0.798 -10.562 10.775 1.00 92.81 87 SER A CA 1
ATOM 652 C C . SER A 1 87 ? -1.960 -11.471 10.406 1.00 92.81 87 SER A C 1
ATOM 654 O O . SER A 1 87 ? -2.676 -11.942 11.285 1.00 92.81 87 SER A O 1
ATOM 656 N N . ALA A 1 88 ? -2.102 -11.748 9.116 1.00 89.31 88 ALA A N 1
ATOM 657 C CA . ALA A 1 88 ? -3.069 -12.692 8.572 1.00 89.31 88 ALA A CA 1
ATOM 658 C C . ALA A 1 88 ? -2.369 -13.639 7.594 1.00 89.31 88 ALA A C 1
ATOM 660 O O . ALA A 1 88 ? -1.251 -13.373 7.146 1.00 89.31 88 ALA A O 1
ATOM 661 N N . GLN A 1 89 ? -3.010 -14.757 7.275 1.00 85.75 89 GLN A N 1
ATOM 662 C CA . GLN A 1 89 ? -2.524 -15.663 6.243 1.00 85.75 89 GLN A CA 1
ATOM 663 C C . GLN A 1 89 ? -2.756 -15.038 4.861 1.00 85.75 89 GLN A C 1
ATOM 665 O O . GLN A 1 89 ? -3.824 -14.480 4.614 1.00 85.75 89 GLN A O 1
ATOM 670 N N . ALA A 1 90 ? -1.756 -15.117 3.979 1.00 80.00 90 ALA A N 1
ATOM 671 C CA . ALA A 1 90 ? -1.867 -14.606 2.616 1.00 80.00 90 ALA A CA 1
ATOM 672 C C . ALA A 1 90 ? -3.030 -15.272 1.868 1.00 80.00 90 ALA A C 1
ATOM 674 O O . ALA A 1 90 ? -3.187 -16.496 1.917 1.00 80.00 90 ALA A O 1
ATOM 675 N N . ARG A 1 91 ? -3.816 -14.461 1.157 1.00 74.06 91 ARG A N 1
ATOM 676 C CA . ARG A 1 91 ? -4.959 -14.902 0.347 1.00 74.06 91 ARG A CA 1
ATOM 677 C C . ARG A 1 91 ? -4.541 -15.333 -1.058 1.00 74.06 91 ARG A C 1
ATOM 679 O O . ARG A 1 91 ? -5.213 -16.170 -1.658 1.00 74.06 91 ARG A O 1
ATOM 686 N N . ARG A 1 92 ? -3.443 -14.788 -1.600 1.00 68.12 92 ARG A N 1
ATOM 687 C CA . ARG A 1 92 ? -3.016 -15.081 -2.977 1.00 68.12 92 ARG A CA 1
ATOM 688 C C . ARG A 1 92 ? -2.347 -16.463 -3.114 1.00 68.12 92 ARG A C 1
ATOM 690 O O . ARG A 1 92 ? -1.430 -16.768 -2.345 1.00 68.12 92 ARG A O 1
ATOM 697 N N . PRO A 1 93 ? -2.683 -17.261 -4.154 1.00 59.53 93 PRO A N 1
ATOM 698 C CA . PRO A 1 93 ? -2.111 -18.596 -4.351 1.00 59.53 93 PRO A CA 1
ATOM 699 C C . PRO A 1 93 ? -0.583 -18.613 -4.511 1.00 59.53 93 PRO A C 1
ATOM 701 O O . PRO A 1 93 ? 0.100 -19.513 -4.029 1.00 59.53 93 PRO A O 1
ATOM 704 N N . SER A 1 94 ? -0.014 -17.578 -5.133 1.00 61.31 94 SER A N 1
ATOM 705 C CA . SER A 1 94 ? 1.438 -17.423 -5.312 1.00 61.31 94 SER A CA 1
ATOM 706 C C . SER A 1 94 ? 2.204 -17.123 -4.014 1.00 61.31 94 SER A C 1
ATOM 708 O O . SER A 1 94 ? 3.435 -17.121 -4.011 1.00 61.31 94 SER A O 1
ATOM 710 N N . ALA A 1 95 ? 1.496 -16.890 -2.905 1.00 60.06 95 ALA A N 1
ATOM 711 C CA . ALA A 1 95 ? 2.047 -16.657 -1.574 1.00 60.06 95 ALA A CA 1
ATOM 712 C C . ALA A 1 95 ? 1.585 -17.708 -0.544 1.00 60.06 95 ALA A C 1
ATOM 714 O O . ALA A 1 95 ? 1.750 -17.476 0.659 1.00 60.06 95 ALA A O 1
ATOM 715 N N . HIS A 1 96 ? 1.025 -18.844 -0.999 1.00 49.12 96 HIS A N 1
ATOM 716 C CA . HIS A 1 96 ? 0.453 -19.894 -0.149 1.00 49.12 96 HIS A CA 1
ATOM 717 C C . HIS A 1 96 ? 1.372 -20.212 1.047 1.00 49.12 96 HIS A C 1
ATOM 719 O O . HIS A 1 96 ? 2.513 -20.634 0.878 1.00 49.12 96 HIS A O 1
ATOM 725 N N . ALA A 1 97 ? 0.835 -19.989 2.253 1.00 57.94 97 ALA A N 1
ATOM 726 C CA . ALA A 1 97 ? 1.442 -20.178 3.581 1.00 57.94 97 ALA A CA 1
ATOM 727 C C . ALA A 1 97 ? 2.285 -19.029 4.174 1.00 57.94 97 ALA A C 1
ATOM 729 O O . ALA A 1 97 ? 2.792 -19.175 5.287 1.00 57.94 97 ALA A O 1
ATOM 730 N N . ARG A 1 98 ? 2.407 -17.863 3.526 1.00 74.31 98 ARG A N 1
ATOM 731 C CA . ARG A 1 98 ? 3.076 -16.706 4.153 1.00 74.31 98 ARG A CA 1
ATOM 732 C C . ARG A 1 98 ? 2.128 -15.916 5.056 1.00 74.31 98 ARG A C 1
ATOM 734 O O . ARG A 1 98 ? 0.995 -15.630 4.684 1.00 74.31 98 ARG A O 1
ATOM 741 N N . TRP A 1 99 ? 2.621 -15.519 6.228 1.00 81.88 99 TRP A N 1
ATOM 742 C CA . TRP A 1 99 ? 1.973 -14.506 7.059 1.00 81.88 99 TRP A CA 1
ATOM 743 C C . TRP A 1 99 ? 2.253 -13.118 6.481 1.00 81.88 99 TRP A C 1
ATOM 745 O O . TRP A 1 99 ? 3.410 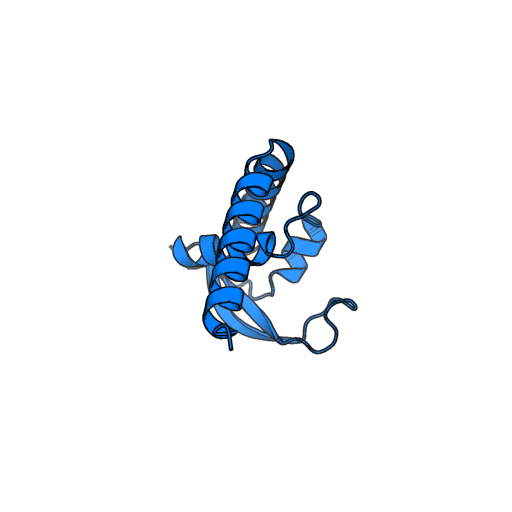-12.745 6.281 1.00 81.88 99 TRP A O 1
ATOM 755 N N . VAL A 1 100 ? 1.199 -12.350 6.234 1.00 88.81 100 VAL A N 1
ATOM 756 C CA . VAL A 1 100 ? 1.252 -10.970 5.739 1.00 88.81 100 VAL A CA 1
ATOM 757 C C . VAL A 1 100 ? 0.809 -10.000 6.828 1.00 88.81 100 VAL A C 1
ATOM 759 O O . VAL A 1 100 ? 0.113 -10.375 7.770 1.00 88.81 100 VAL A O 1
ATOM 762 N N . GLY A 1 101 ? 1.256 -8.747 6.748 1.00 91.81 101 GLY A N 1
ATOM 763 C CA . GLY A 1 101 ? 0.840 -7.708 7.687 1.00 91.81 101 GLY A CA 1
ATOM 764 C C . GLY A 1 101 ? -0.617 -7.300 7.476 1.00 91.81 101 GLY A C 1
ATOM 765 O O . GLY A 1 101 ? -1.055 -7.157 6.337 1.00 91.81 101 GLY A O 1
ATOM 766 N N . VAL A 1 102 ? -1.333 -7.086 8.580 1.00 94.12 102 VAL A N 1
ATOM 767 C CA . VAL A 1 102 ? -2.627 -6.390 8.601 1.00 94.12 102 VAL A CA 1
ATOM 768 C C . VAL A 1 102 ? -2.377 -4.956 9.046 1.00 94.12 102 VAL A C 1
ATOM 770 O O . VAL A 1 102 ? -1.642 -4.729 10.016 1.00 94.12 102 VAL A O 1
ATOM 773 N N . TYR A 1 103 ? -2.979 -4.013 8.336 1.00 96.00 103 TYR A N 1
ATOM 774 C CA . TYR A 1 103 ? -2.790 -2.582 8.504 1.00 96.00 103 TYR A CA 1
ATOM 775 C C . TYR A 1 103 ? -4.131 -1.879 8.713 1.00 96.00 103 TYR A C 1
ATOM 777 O O . TYR A 1 103 ? -5.180 -2.392 8.330 1.00 96.00 103 TYR A O 1
ATOM 785 N N . GLU A 1 104 ? -4.076 -0.705 9.326 1.00 96.00 104 GLU A N 1
ATOM 786 C CA . GLU A 1 104 ? -5.183 0.249 9.405 1.00 96.00 104 GLU A CA 1
ATOM 787 C C . GLU A 1 104 ? -4.644 1.671 9.232 1.00 96.00 104 GLU A C 1
ATOM 789 O O . GLU A 1 104 ? -3.441 1.895 9.417 1.00 96.00 104 GLU A O 1
ATOM 794 N N . ALA A 1 105 ? -5.522 2.621 8.908 1.00 95.25 105 ALA A N 1
ATOM 795 C CA . ALA A 1 105 ? -5.168 4.037 8.892 1.00 95.25 105 ALA A CA 1
ATOM 796 C C . ALA A 1 105 ? -4.732 4.520 10.277 1.00 95.25 105 ALA A C 1
ATOM 798 O O . ALA A 1 105 ? -5.288 4.122 11.305 1.00 95.25 105 ALA A O 1
ATOM 799 N N . VAL A 1 106 ? -3.752 5.419 10.298 1.00 92.12 106 VAL A N 1
ATOM 800 C CA . VAL A 1 106 ? -3.480 6.216 11.493 1.00 92.12 106 VAL A CA 1
ATOM 801 C C . VAL A 1 106 ? -4.491 7.356 11.484 1.00 92.12 106 VAL A C 1
ATOM 803 O O . VAL A 1 106 ? -4.536 8.134 10.534 1.00 92.12 106 VAL A O 1
ATOM 806 N N . ALA A 1 107 ? -5.358 7.411 12.495 1.00 72.44 107 ALA A N 1
ATOM 807 C CA . ALA A 1 107 ? -6.270 8.538 12.643 1.00 72.44 107 ALA A CA 1
ATOM 808 C C . ALA A 1 107 ? -5.457 9.844 12.781 1.00 72.44 107 ALA A C 1
ATOM 810 O O . ALA A 1 107 ? -4.400 9.803 13.420 1.00 72.44 107 ALA A O 1
ATOM 811 N N . PRO A 1 108 ? -5.915 10.958 12.181 1.00 59.41 108 PRO A N 1
ATOM 812 C CA . PRO A 1 108 ? -5.294 12.265 12.380 1.00 59.41 108 PRO A CA 1
ATOM 813 C C . PRO A 1 108 ? -5.322 12.710 13.848 1.00 59.41 108 PRO A C 1
ATOM 815 O O . PRO A 1 108 ? -6.234 12.276 14.593 1.00 59.41 108 PRO A O 1
#

Foldseek 3Di:
DPDVVVVVVVVVVVLVVQLVVVCPPPQNVVLLVQLLVLLLVQFDPPDKAFCVVSCVVSDDGPPDHPCSVVVSVVVCCVVQQKHFDAWDQDPDPVRHGDITTIIHGRDD

Secondary structure (DSSP, 8-state):
---HHHHHHHHHHHHHHHHHHHTTSHHHHHHHHHHHHHHHHH--TT--EEHHHHHHHH-PPSTT-TTHHHHHHHHHHHTTSEEEEEEEE--SGGGTT-EEEEEEEPP-

pLDDT: mean 78.96, std 15.57, range [49.12, 96.12]

Sequence (108 aa):
MPDRSAEQLQLGEVRRDAGRTLALDAAGVEWRER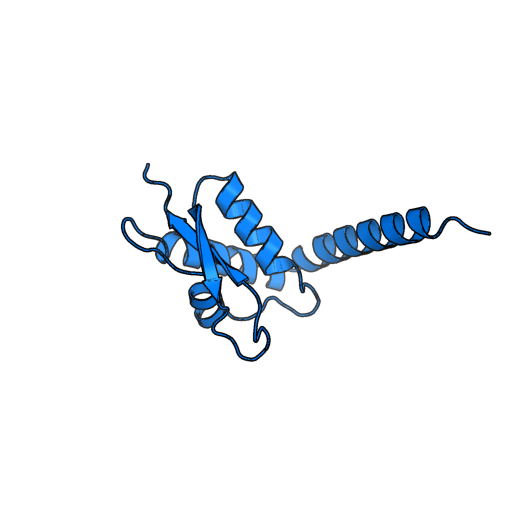AMATIETYFQPGVRDTIEAVRDEVGDPPVGSVNAWGGLVAGAVRSGLIRRVGSAQARRPSAHARWVGVYEAVAP